Protein AF-A0A929M879-F1 (afdb_monomer_lite)

Secondary structure (DSSP, 8-state):
--TTT-S-EEEEE--TT-EEE--HHHHHHH-S-TT-EEEEE--TT-EEE-TTTEEE-TTS-PPTTEEEEEEEEEETTEEEEEEEETTSEE--

Foldseek 3Di:
DVCVVDVDEAEDEDEAQAEDEDAPVVVVVVDPDLQYAYEYHYALRAEYECPPQWDFDPVPDEDPQKTKIWGPDADPNGIYIYIYGNSYHYDD

Radius of gyration: 12.77 Å; chains: 1; bounding box: 28×33×30 Å

Structure (mmCIF, N/CA/C/O backbone):
data_AF-A0A929M879-F1
#
_entry.id   AF-A0A929M879-F1
#
loop_
_atom_site.group_PDB
_atom_site.id
_atom_site.type_symbol
_atom_site.label_atom_id
_atom_site.label_alt_id
_atom_site.label_comp_id
_atom_site.label_asym_id
_atom_site.label_entity_id
_atom_site.label_seq_id
_atom_site.pdbx_PDB_ins_code
_atom_site.Cartn_x
_atom_site.Ca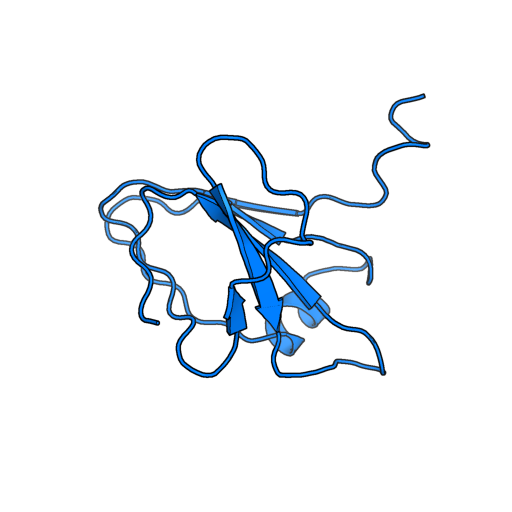rtn_y
_atom_site.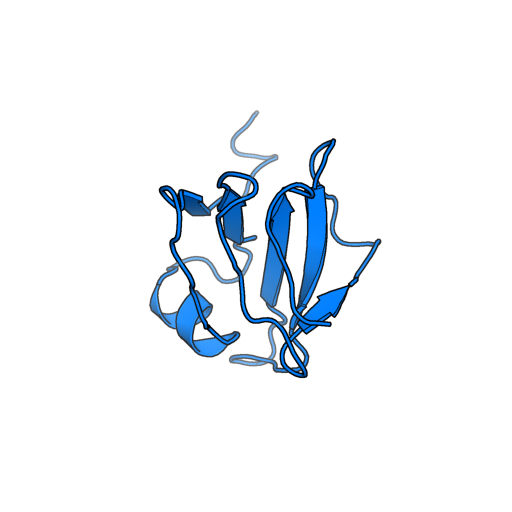Cartn_z
_atom_site.occupancy
_atom_site.B_iso_or_equiv
_atom_site.auth_seq_id
_atom_site.auth_comp_id
_atom_site.auth_asym_id
_atom_site.auth_atom_id
_atom_site.pdbx_PDB_model_num
ATOM 1 N N . ASP A 1 1 ? 11.583 22.038 -12.630 1.00 62.19 1 ASP A N 1
ATOM 2 C CA . ASP A 1 1 ? 10.169 21.982 -13.012 1.00 62.19 1 ASP A CA 1
ATOM 3 C C . ASP A 1 1 ? 9.491 20.920 -12.149 1.00 62.19 1 ASP A C 1
ATOM 5 O O . ASP A 1 1 ? 10.145 19.934 -11.822 1.00 62.19 1 ASP A O 1
ATOM 9 N N . LEU A 1 2 ? 8.265 21.148 -11.677 1.00 58.00 2 LEU A N 1
ATOM 10 C CA . LEU A 1 2 ? 7.525 20.129 -10.916 1.00 58.00 2 LEU A CA 1
ATOM 11 C C . LEU A 1 2 ? 7.124 18.971 -11.847 1.00 58.00 2 LEU A C 1
ATOM 13 O O . LEU A 1 2 ? 7.164 17.813 -11.445 1.00 58.00 2 LEU A O 1
ATOM 17 N N . ASN A 1 3 ? 6.869 19.298 -13.118 1.00 54.59 3 ASN A N 1
ATOM 18 C CA . ASN A 1 3 ? 6.472 18.363 -14.170 1.00 54.59 3 ASN A CA 1
ATOM 19 C C . ASN A 1 3 ? 7.605 17.420 -14.606 1.00 54.59 3 ASN A C 1
ATOM 21 O O . ASN A 1 3 ? 7.351 16.412 -15.247 1.00 54.59 3 ASN A O 1
ATOM 25 N N . THR A 1 4 ? 8.858 17.719 -14.245 1.00 62.81 4 THR A N 1
ATOM 26 C CA . THR A 1 4 ? 10.009 16.820 -14.460 1.00 62.81 4 THR A CA 1
ATOM 27 C C . THR A 1 4 ? 10.359 16.006 -13.211 1.00 62.81 4 THR A C 1
ATOM 29 O O . THR A 1 4 ? 11.385 15.335 -13.192 1.00 62.81 4 THR A O 1
ATOM 32 N N . LYS A 1 5 ? 9.597 16.158 -12.120 1.00 66.56 5 LYS A N 1
ATOM 33 C CA . LYS A 1 5 ? 9.862 15.528 -10.815 1.00 66.56 5 LYS A CA 1
ATOM 34 C C . LYS A 1 5 ? 8.726 14.626 -10.338 1.00 66.56 5 LYS A C 1
ATOM 36 O O . LYS A 1 5 ? 8.935 13.863 -9.402 1.00 66.56 5 LYS A O 1
ATOM 41 N N . VAL A 1 6 ? 7.540 14.748 -10.930 1.00 60.47 6 VAL A N 1
ATOM 42 C CA . VAL A 1 6 ? 6.341 14.005 -10.543 1.00 60.47 6 VAL A CA 1
ATOM 43 C C . VAL A 1 6 ? 5.704 13.443 -11.810 1.00 60.47 6 VAL A C 1
ATOM 45 O O . VAL A 1 6 ? 5.203 14.213 -12.623 1.00 60.47 6 VAL A O 1
ATOM 48 N N . GLU A 1 7 ? 5.753 12.121 -11.982 1.00 62.94 7 GLU A N 1
ATOM 49 C CA . GLU A 1 7 ? 5.212 11.441 -13.171 1.00 62.94 7 GLU A CA 1
ATOM 50 C C . GLU A 1 7 ? 3.712 11.138 -13.041 1.00 62.94 7 GLU A C 1
ATOM 52 O O . GLU A 1 7 ? 2.966 11.328 -13.998 1.00 62.94 7 GLU A O 1
ATOM 57 N N . SER A 1 8 ? 3.242 10.756 -11.852 1.00 66.44 8 SER A N 1
ATOM 58 C CA . SER A 1 8 ? 1.818 10.678 -11.508 1.00 66.44 8 SER A CA 1
ATOM 59 C C . SER A 1 8 ? 1.647 10.458 -10.006 1.00 66.44 8 SER A C 1
ATOM 61 O O . SER A 1 8 ? 2.412 9.737 -9.366 1.00 66.44 8 SER A O 1
ATOM 63 N N . ILE A 1 9 ? 0.642 11.108 -9.416 1.00 69.31 9 ILE A N 1
ATOM 64 C CA . ILE A 1 9 ? 0.201 10.828 -8.047 1.00 69.31 9 ILE A CA 1
ATOM 65 C C . ILE A 1 9 ? -1.315 10.715 -8.080 1.00 69.31 9 ILE A C 1
ATOM 67 O O . ILE A 1 9 ? -2.006 11.702 -8.334 1.00 69.31 9 ILE A O 1
ATOM 71 N N . GLU A 1 10 ? -1.817 9.534 -7.749 1.00 85.06 10 GLU A N 1
ATOM 72 C CA . GLU A 1 10 ? -3.230 9.316 -7.462 1.00 85.06 10 GLU A CA 1
ATOM 73 C C . GLU A 1 10 ? -3.447 9.264 -5.954 1.00 85.06 10 GLU A C 1
ATOM 75 O O . GLU A 1 10 ? -2.548 8.908 -5.185 1.00 85.06 10 GLU A O 1
ATOM 80 N N . ARG A 1 11 ? -4.640 9.660 -5.505 1.00 89.81 11 ARG A N 1
ATOM 81 C CA . ARG A 1 11 ? -4.990 9.645 -4.085 1.00 89.81 11 ARG A CA 1
ATOM 82 C C . ARG A 1 11 ? -6.402 9.131 -3.867 1.00 89.81 11 ARG A C 1
ATOM 84 O O . ARG A 1 11 ? -7.341 9.653 -4.460 1.00 89.81 11 ARG A O 1
ATOM 91 N N . ILE A 1 12 ? -6.542 8.215 -2.914 1.00 92.00 12 ILE A N 1
ATOM 92 C CA . ILE A 1 12 ? -7.821 7.890 -2.281 1.00 92.00 12 ILE A CA 1
ATOM 93 C C . ILE A 1 12 ? -7.867 8.566 -0.910 1.00 92.00 12 ILE A C 1
ATOM 95 O O . ILE A 1 12 ? -6.923 8.473 -0.125 1.00 92.00 12 ILE A O 1
ATOM 99 N N . GLU A 1 13 ? -8.974 9.252 -0.637 1.00 95.44 13 GLU A N 1
ATOM 100 C CA . GLU A 1 13 ? -9.268 9.858 0.661 1.00 95.44 13 GLU A CA 1
ATOM 101 C C . GLU A 1 13 ? -10.397 9.065 1.330 1.00 95.44 13 GLU A C 1
ATOM 103 O O . GLU A 1 13 ? -11.559 9.138 0.916 1.00 95.44 13 GLU A O 1
ATOM 108 N N . LEU A 1 14 ? -10.049 8.285 2.350 1.00 96.31 14 LEU A N 1
ATOM 109 C CA . LEU A 1 14 ? -10.995 7.531 3.160 1.00 96.31 14 LEU A CA 1
ATOM 110 C C . LEU A 1 14 ? -11.684 8.460 4.160 1.00 96.31 14 LEU A C 1
ATOM 112 O O . LEU A 1 14 ? -11.065 9.330 4.769 1.00 96.31 14 LEU A O 1
ATOM 116 N N . LYS A 1 15 ? -12.989 8.260 4.341 1.00 93.56 15 LYS A N 1
ATOM 117 C CA . LYS A 1 15 ? -13.792 8.960 5.355 1.00 93.56 15 LYS A CA 1
ATOM 118 C C . LYS A 1 15 ? -14.126 7.989 6.483 1.00 93.56 15 LYS A C 1
ATOM 120 O O . LYS A 1 15 ? -14.216 6.795 6.222 1.00 93.56 15 LYS A O 1
ATOM 125 N N . GLY A 1 16 ? -14.317 8.487 7.704 1.00 90.00 16 GLY A N 1
ATOM 126 C CA . GLY A 1 16 ? -14.403 7.671 8.923 1.00 90.00 16 GLY A CA 1
ATOM 127 C C . GLY A 1 16 ? -15.148 6.333 8.806 1.00 90.00 16 GLY A C 1
ATOM 128 O O . GLY A 1 16 ? -16.184 6.227 8.149 1.00 90.00 16 GLY A O 1
ATOM 129 N N . ASN A 1 17 ? -14.603 5.313 9.468 1.00 94.38 17 ASN A N 1
ATOM 130 C CA . ASN A 1 17 ? -15.029 3.909 9.443 1.00 94.38 17 ASN A CA 1
ATOM 131 C C . ASN A 1 17 ? -15.060 3.252 8.048 1.00 94.38 17 ASN A C 1
ATOM 133 O O . ASN A 1 17 ? -15.718 2.226 7.876 1.00 94.38 17 ASN A O 1
ATOM 137 N N . SER A 1 18 ? -14.381 3.815 7.043 1.00 96.19 18 SER A N 1
ATOM 138 C CA . SER A 1 18 ? -14.242 3.153 5.741 1.00 96.19 18 SER A CA 1
ATOM 139 C C . SER A 1 18 ? -13.241 2.005 5.812 1.00 96.19 18 SER A C 1
ATOM 141 O O . SER A 1 18 ? -12.164 2.145 6.389 1.00 96.19 18 SER A O 1
ATOM 143 N N . GLU A 1 19 ? -13.568 0.904 5.143 1.00 95.69 19 GLU A N 1
ATOM 144 C CA . GLU A 1 19 ? -12.642 -0.187 4.852 1.00 95.69 19 GLU A CA 1
ATOM 145 C C . GLU A 1 19 ? -12.543 -0.355 3.337 1.00 95.69 19 GLU A C 1
ATOM 147 O O . GLU A 1 19 ? -13.564 -0.390 2.646 1.00 95.69 19 GLU A O 1
ATOM 152 N N . ILE A 1 20 ? -11.319 -0.463 2.822 1.00 94.81 20 ILE A N 1
ATOM 153 C CA . ILE A 1 20 ? -11.071 -0.777 1.413 1.00 94.81 20 ILE A CA 1
ATOM 154 C C . ILE A 1 20 ? -10.182 -2.005 1.277 1.00 94.81 20 ILE A C 1
ATOM 156 O O . ILE A 1 20 ? -9.315 -2.263 2.113 1.00 94.81 20 ILE A O 1
ATOM 160 N N . LYS A 1 21 ? -10.411 -2.747 0.194 1.00 94.12 21 LYS A N 1
ATOM 161 C CA . LYS A 1 21 ? -9.640 -3.924 -0.205 1.00 94.12 21 LYS A CA 1
ATOM 162 C C . LYS A 1 21 ? -9.372 -3.818 -1.693 1.00 94.12 21 LYS A C 1
ATOM 164 O O . LYS A 1 21 ? -10.299 -3.510 -2.440 1.00 94.12 21 LYS A O 1
ATOM 169 N N . PHE A 1 22 ? -8.134 -4.046 -2.096 1.00 92.62 22 PHE A N 1
ATOM 170 C CA . PHE A 1 22 ? -7.728 -3.958 -3.492 1.00 92.62 22 PHE A CA 1
ATOM 171 C C . PHE A 1 22 ? -6.425 -4.728 -3.716 1.00 92.62 22 PHE A C 1
ATOM 173 O O . PHE A 1 22 ? -5.643 -4.957 -2.786 1.00 92.62 22 PHE A O 1
ATOM 180 N N . ASP A 1 23 ? -6.182 -5.109 -4.964 1.00 92.19 23 ASP A N 1
ATOM 181 C CA . ASP A 1 23 ? -4.903 -5.640 -5.422 1.00 92.19 23 ASP A CA 1
ATOM 182 C C . ASP A 1 23 ? -4.274 -4.761 -6.518 1.00 92.19 23 ASP A C 1
ATOM 184 O O . ASP A 1 23 ? -4.782 -3.693 -6.867 1.00 92.19 23 ASP A O 1
ATOM 188 N N . ALA A 1 24 ? -3.118 -5.176 -7.041 1.00 90.81 24 ALA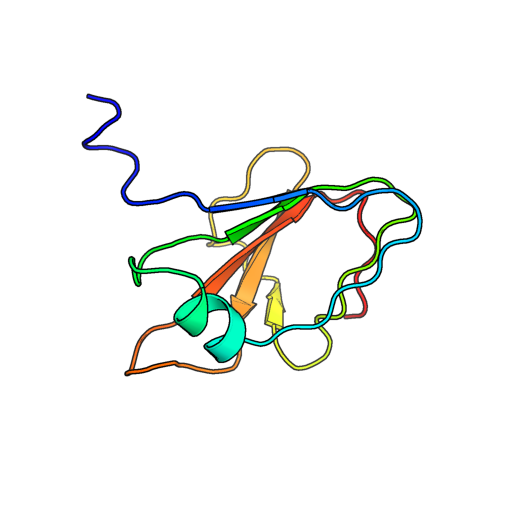 A N 1
ATOM 189 C CA . ALA A 1 24 ? -2.412 -4.417 -8.070 1.00 90.81 24 ALA A CA 1
ATOM 190 C C . ALA A 1 24 ? -3.228 -4.224 -9.363 1.00 90.81 24 ALA A C 1
ATOM 192 O O . ALA A 1 24 ? -3.031 -3.227 -10.058 1.00 90.81 24 ALA A O 1
ATOM 193 N N . LYS A 1 25 ? -4.139 -5.148 -9.705 1.00 90.56 25 LYS A N 1
ATOM 194 C CA . LYS A 1 25 ? -4.962 -5.047 -10.920 1.00 90.56 25 LYS A CA 1
ATOM 195 C C . LYS A 1 25 ? -6.044 -3.993 -10.771 1.00 90.56 25 LYS A C 1
ATOM 197 O O . LYS A 1 25 ? -6.322 -3.304 -11.748 1.00 90.56 25 LYS A O 1
ATOM 202 N N . ASP A 1 26 ? -6.612 -3.850 -9.577 1.00 91.25 26 ASP A N 1
ATOM 203 C CA . ASP A 1 26 ? -7.583 -2.792 -9.293 1.00 91.25 26 ASP A CA 1
ATOM 204 C C . ASP A 1 26 ? -6.948 -1.412 -9.504 1.00 91.25 26 ASP A C 1
ATOM 206 O O . ASP A 1 26 ? -7.516 -0.573 -10.198 1.00 91.25 26 ASP A O 1
ATOM 210 N N . ILE A 1 27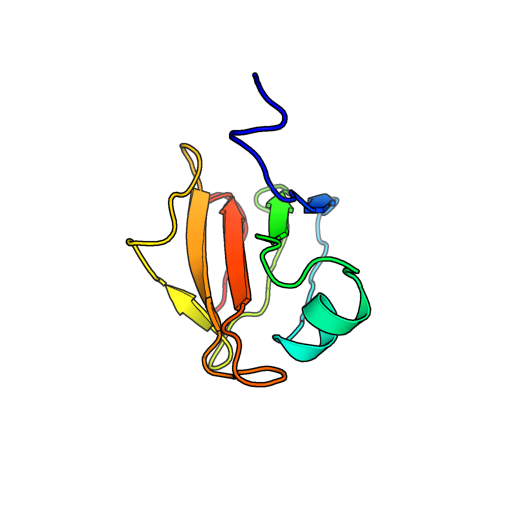 ? -5.724 -1.207 -8.996 1.00 87.31 27 ILE A N 1
ATOM 211 C CA . ILE A 1 27 ? -4.992 0.056 -9.181 1.00 87.31 27 ILE A CA 1
ATOM 212 C C . ILE A 1 27 ? -4.698 0.303 -10.658 1.00 87.31 27 ILE A C 1
ATOM 214 O O . ILE A 1 27 ? -4.959 1.389 -11.171 1.00 87.31 27 ILE A O 1
ATOM 218 N N . PHE A 1 28 ? -4.224 -0.723 -11.365 1.00 86.25 28 PHE A N 1
ATOM 219 C CA . PHE A 1 28 ? -3.954 -0.631 -12.796 1.00 86.25 28 PHE A CA 1
ATOM 220 C C . PHE A 1 28 ? -5.203 -0.282 -13.616 1.00 86.25 28 PHE A C 1
ATOM 222 O O . PHE A 1 28 ? -5.116 0.449 -14.594 1.00 86.25 28 PHE A O 1
ATOM 229 N N . ALA A 1 29 ? -6.372 -0.802 -13.239 1.00 86.44 29 ALA A N 1
ATOM 230 C CA . ALA A 1 29 ? -7.626 -0.510 -13.930 1.00 86.44 29 ALA A CA 1
ATOM 231 C C . ALA A 1 29 ? -8.126 0.928 -13.697 1.00 86.44 29 ALA A C 1
ATOM 233 O O . ALA A 1 29 ? -8.963 1.408 -14.462 1.00 86.44 29 ALA A O 1
ATOM 234 N N . MET A 1 30 ? -7.643 1.599 -12.647 1.00 82.31 30 MET A N 1
ATOM 235 C CA . MET A 1 30 ? -8.037 2.960 -12.275 1.00 82.31 30 MET A CA 1
ATOM 236 C C . MET A 1 30 ? -7.111 4.041 -12.847 1.00 82.31 30 MET A C 1
ATOM 238 O O . MET A 1 30 ? -7.570 5.166 -13.042 1.00 82.31 30 MET A O 1
ATOM 242 N N . THR A 1 31 ? -5.851 3.700 -13.129 1.00 78.12 31 THR A N 1
ATOM 243 C CA . THR A 1 31 ? -4.825 4.639 -13.601 1.00 78.12 31 THR A CA 1
ATOM 244 C C . THR A 1 31 ? -4.518 4.468 -15.088 1.00 78.12 31 THR A C 1
ATOM 246 O O . THR A 1 31 ? -4.503 3.358 -15.616 1.00 78.12 31 THR A O 1
ATOM 249 N N . ASP A 1 32 ? -4.226 5.568 -15.780 1.00 73.44 32 ASP A N 1
ATOM 250 C CA . ASP A 1 32 ? -3.653 5.552 -17.132 1.00 73.44 32 ASP A CA 1
ATOM 251 C C . ASP A 1 32 ? -2.115 5.609 -17.122 1.00 73.44 32 ASP A C 1
ATOM 253 O O . ASP A 1 32 ? -1.484 5.468 -18.174 1.00 73.44 32 ASP A O 1
ATOM 257 N N . ASN A 1 33 ? -1.502 5.764 -15.941 1.00 78.12 33 ASN A N 1
ATOM 258 C CA . ASN A 1 33 ? -0.059 5.811 -15.765 1.00 78.12 33 ASN A CA 1
ATOM 259 C C . ASN A 1 33 ? 0.437 4.655 -14.892 1.00 78.12 33 ASN A C 1
ATOM 261 O O . ASN A 1 33 ? 0.150 4.528 -13.706 1.00 78.12 33 ASN A O 1
ATOM 265 N N . ILE A 1 34 ? 1.269 3.827 -15.502 1.00 70.62 34 ILE A N 1
ATOM 266 C CA . ILE A 1 34 ? 1.807 2.614 -14.902 1.00 70.62 34 ILE A CA 1
ATOM 267 C C . ILE A 1 34 ? 2.843 2.867 -13.789 1.00 70.62 34 ILE A C 1
ATOM 269 O O . ILE A 1 34 ? 3.060 1.996 -12.952 1.00 70.62 34 ILE A O 1
ATOM 273 N N . ASN A 1 35 ? 3.421 4.073 -13.734 1.00 76.69 35 ASN A N 1
ATOM 274 C CA . ASN A 1 35 ? 4.353 4.505 -12.687 1.00 76.69 35 ASN A CA 1
ATOM 275 C C . ASN A 1 35 ? 3.637 5.157 -11.487 1.00 76.69 35 ASN A C 1
ATOM 277 O O . ASN A 1 35 ? 4.291 5.692 -10.588 1.00 76.69 35 ASN A O 1
ATOM 281 N N . THR A 1 36 ? 2.301 5.154 -11.467 1.00 79.00 36 THR A N 1
ATOM 282 C CA . THR A 1 36 ? 1.514 5.779 -10.403 1.00 79.00 36 THR A CA 1
ATOM 283 C C . THR A 1 36 ? 1.770 5.124 -9.055 1.00 79.00 36 THR A C 1
ATOM 285 O O . THR A 1 36 ? 1.516 3.939 -8.850 1.00 79.00 36 THR A O 1
ATOM 288 N N . ILE A 1 37 ? 2.197 5.946 -8.096 1.00 87.56 37 ILE A N 1
ATOM 289 C CA . ILE A 1 37 ? 2.152 5.602 -6.678 1.00 87.56 37 ILE A CA 1
ATOM 290 C C . ILE A 1 37 ? 0.801 6.061 -6.139 1.00 87.56 37 ILE A C 1
ATOM 292 O O . ILE A 1 37 ? 0.532 7.266 -6.053 1.00 87.56 37 ILE A O 1
ATOM 296 N N . LEU A 1 38 ? -0.045 5.107 -5.750 1.00 91.31 38 LEU A N 1
ATOM 297 C CA . LEU A 1 38 ? -1.318 5.428 -5.118 1.00 91.31 38 LEU A CA 1
ATOM 298 C C . LEU A 1 38 ? -1.090 5.818 -3.654 1.00 91.31 38 LEU A C 1
ATOM 300 O O . LEU A 1 38 ? -0.579 5.033 -2.854 1.00 91.31 38 LEU A O 1
ATOM 304 N N . LYS A 1 39 ? -1.514 7.028 -3.286 1.00 93.62 39 LYS A N 1
ATOM 305 C CA . LYS A 1 39 ? -1.501 7.505 -1.899 1.00 93.62 39 LYS A CA 1
ATOM 306 C C . LYS A 1 39 ? -2.862 7.282 -1.243 1.00 93.62 39 LYS A C 1
ATOM 308 O O . LYS A 1 39 ? -3.883 7.731 -1.759 1.00 93.62 39 LYS A O 1
ATOM 313 N N . ILE A 1 40 ? -2.881 6.659 -0.074 1.00 94.94 40 ILE A N 1
ATOM 314 C CA . ILE A 1 40 ? -4.098 6.382 0.688 1.00 94.94 40 ILE A CA 1
ATOM 315 C C . ILE A 1 40 ? -4.058 7.197 1.973 1.00 94.94 40 ILE A C 1
ATOM 317 O O . ILE A 1 40 ? -3.174 7.027 2.815 1.00 94.94 40 ILE A O 1
ATOM 321 N N . ARG A 1 41 ? -5.024 8.105 2.094 1.00 96.12 41 ARG A N 1
ATOM 322 C CA . ARG A 1 41 ? -5.209 8.979 3.252 1.00 96.12 41 ARG A CA 1
ATOM 323 C C . ARG A 1 41 ? -6.513 8.662 3.954 1.00 96.12 41 ARG A C 1
ATOM 325 O O . ARG A 1 41 ? -7.433 8.124 3.342 1.00 96.12 41 ARG A O 1
ATOM 332 N N . GLY A 1 42 ? -6.578 8.974 5.238 1.00 96.25 42 GLY A N 1
ATOM 333 C CA . GLY A 1 42 ? -7.737 8.657 6.063 1.00 96.25 42 GLY A CA 1
ATOM 334 C C . GLY A 1 42 ? -7.530 9.054 7.513 1.00 96.25 42 GLY A C 1
ATOM 335 O O . GLY A 1 42 ? -6.611 9.794 7.851 1.00 96.25 42 GLY A O 1
ATOM 336 N N . ASP A 1 43 ? -8.382 8.569 8.400 1.00 96.00 43 ASP A N 1
ATOM 337 C CA . ASP A 1 43 ? -8.241 8.756 9.846 1.00 96.00 43 ASP A CA 1
ATOM 338 C C . ASP A 1 43 ? -7.945 7.426 10.558 1.00 96.00 43 ASP A C 1
ATOM 340 O O . ASP A 1 43 ? -7.849 6.374 9.929 1.00 96.00 43 ASP A O 1
ATOM 344 N N . SER A 1 44 ? -7.810 7.459 11.886 1.00 96.56 44 SER A N 1
ATOM 345 C CA . SER A 1 44 ? -7.529 6.261 12.689 1.00 96.56 44 SER A CA 1
ATOM 346 C C . SER A 1 44 ? -8.671 5.249 12.767 1.00 96.56 44 SER A C 1
ATOM 348 O O . SER A 1 44 ? -8.499 4.158 13.312 1.00 96.56 44 SER A O 1
ATOM 350 N N . THR A 1 45 ? -9.839 5.593 12.223 1.00 96.88 45 THR A N 1
ATOM 351 C CA . THR A 1 45 ? -10.982 4.685 12.083 1.00 96.88 45 THR A CA 1
ATOM 352 C C . THR A 1 45 ? -11.039 4.037 10.702 1.00 96.88 45 THR A C 1
ATOM 354 O O . THR A 1 45 ? -11.860 3.155 10.469 1.00 96.88 45 THR A O 1
ATOM 357 N N . SER A 1 46 ? -10.172 4.467 9.783 1.00 97.94 46 SER A N 1
ATOM 358 C CA . SER A 1 46 ? -10.070 3.915 8.438 1.00 97.94 46 SER A CA 1
ATOM 359 C C . SER A 1 46 ? -9.239 2.633 8.447 1.00 97.94 46 SER A C 1
ATOM 361 O O . SER A 1 46 ? -8.272 2.515 9.207 1.00 97.94 46 SER A O 1
ATOM 363 N N . LYS A 1 47 ? -9.592 1.691 7.572 1.00 97.38 47 LYS A N 1
ATOM 364 C CA . LYS A 1 47 ? -8.893 0.417 7.413 1.00 97.38 47 LYS A CA 1
ATOM 365 C C . LYS A 1 47 ? -8.552 0.144 5.948 1.00 97.38 47 LYS A C 1
ATOM 367 O O . LYS A 1 47 ? -9.371 0.362 5.056 1.00 97.38 47 LYS A O 1
ATOM 372 N N . VAL A 1 48 ? -7.353 -0.374 5.712 1.00 96.56 48 VAL A N 1
ATOM 373 C CA . VAL A 1 48 ? -6.934 -0.902 4.413 1.00 96.56 48 VAL A CA 1
ATOM 374 C C . VAL A 1 48 ? -6.530 -2.357 4.601 1.00 96.56 48 VAL A C 1
ATOM 376 O O . VAL A 1 48 ? -5.627 -2.648 5.385 1.00 96.56 48 VAL A O 1
ATOM 379 N N . ASP A 1 49 ? -7.219 -3.256 3.901 1.00 95.25 49 ASP A N 1
ATOM 380 C CA . ASP A 1 49 ? -6.869 -4.675 3.881 1.00 95.25 49 ASP A CA 1
ATOM 381 C C . ASP A 1 49 ? -5.701 -4.886 2.912 1.00 95.25 49 ASP A C 1
ATOM 383 O O . ASP A 1 49 ? -5.851 -4.683 1.702 1.00 95.25 49 ASP A O 1
ATOM 387 N N . ILE A 1 50 ? -4.531 -5.235 3.448 1.00 94.38 50 ILE A N 1
ATOM 388 C CA . ILE A 1 50 ? -3.305 -5.448 2.666 1.00 94.38 50 ILE A CA 1
ATOM 389 C C . ILE A 1 50 ? -2.747 -6.869 2.783 1.00 94.38 50 ILE A C 1
ATOM 391 O O . ILE A 1 50 ? -1.754 -7.207 2.123 1.00 94.38 50 ILE A O 1
ATOM 395 N N . LYS A 1 51 ? -3.382 -7.716 3.598 1.00 92.50 51 LYS A N 1
ATOM 396 C CA . LYS A 1 51 ? -2.848 -9.012 4.002 1.00 92.50 51 LYS A CA 1
ATOM 397 C C . LYS A 1 51 ? -2.518 -9.918 2.823 1.00 92.50 51 LYS A C 1
ATOM 399 O O . LYS A 1 51 ? -3.378 -10.279 2.023 1.00 92.50 51 LYS A O 1
ATOM 404 N N . GLY A 1 52 ? -1.259 -10.348 2.735 1.00 91.88 52 GLY A N 1
ATOM 405 C CA . GLY A 1 52 ? -0.795 -11.286 1.704 1.00 91.88 52 GLY A CA 1
ATOM 406 C C . GLY A 1 52 ? -0.813 -10.736 0.271 1.00 91.88 52 GLY A C 1
ATOM 407 O O . GLY A 1 52 ? -0.398 -11.440 -0.649 1.00 91.88 52 GLY A O 1
ATOM 408 N N . LYS A 1 53 ? -1.247 -9.488 0.066 1.00 93.81 53 LYS A N 1
ATOM 409 C CA . LYS A 1 53 ? -1.280 -8.799 -1.233 1.00 93.81 53 LYS A CA 1
ATOM 410 C C . LYS A 1 53 ? -0.151 -7.794 -1.390 1.00 93.81 53 LYS A C 1
ATOM 412 O O . LYS A 1 53 ? 0.334 -7.590 -2.502 1.00 93.81 53 LYS A O 1
ATOM 417 N N . TRP A 1 54 ? 0.282 -7.220 -0.278 1.00 95.81 54 TRP A N 1
ATOM 418 C CA . TRP A 1 54 ? 1.322 -6.208 -0.229 1.00 95.81 54 TRP A CA 1
ATOM 419 C C . TRP A 1 54 ? 2.335 -6.562 0.855 1.00 95.81 54 TRP A C 1
ATOM 421 O O . TRP A 1 54 ? 2.011 -7.256 1.821 1.00 95.81 54 TRP A O 1
ATOM 431 N N . TYR A 1 55 ? 3.555 -6.065 0.703 1.00 95.62 55 TYR A N 1
ATOM 432 C CA . TYR A 1 55 ? 4.576 -6.100 1.741 1.00 95.62 55 TYR A CA 1
ATOM 433 C C . TYR A 1 55 ? 5.096 -4.686 1.997 1.00 95.62 55 TYR A C 1
ATOM 435 O O . TYR A 1 55 ? 5.153 -3.865 1.081 1.00 95.62 55 TYR A O 1
ATOM 443 N N . GLU A 1 56 ? 5.430 -4.385 3.254 1.00 95.44 56 GLU A N 1
ATOM 444 C CA . GLU A 1 56 ? 6.044 -3.102 3.615 1.00 95.44 56 GLU A CA 1
ATOM 445 C C . GLU A 1 56 ? 7.414 -2.990 2.930 1.00 95.44 56 GLU A C 1
ATOM 447 O O . GLU A 1 56 ? 8.241 -3.898 3.028 1.00 95.44 56 GLU A O 1
ATOM 452 N N . ASP A 1 57 ? 7.644 -1.884 2.222 1.00 95.12 57 ASP A N 1
ATOM 453 C CA . ASP A 1 57 ? 8.834 -1.650 1.407 1.00 95.12 57 ASP A CA 1
ATOM 454 C C . ASP A 1 57 ? 9.400 -0.261 1.708 1.00 95.12 57 ASP A C 1
ATOM 456 O O . ASP A 1 57 ? 8.865 0.767 1.292 1.00 95.12 57 ASP A O 1
ATOM 460 N N . SER A 1 58 ? 10.515 -0.230 2.439 1.00 91.44 58 SER A N 1
ATOM 461 C CA . SER A 1 58 ? 11.171 1.010 2.859 1.00 91.44 58 SER A CA 1
ATOM 462 C C . SER A 1 58 ? 11.879 1.757 1.726 1.00 91.44 58 SER A C 1
ATOM 464 O O . SER A 1 58 ? 12.321 2.888 1.930 1.00 91.44 58 SER A O 1
ATOM 466 N N . THR A 1 59 ? 12.004 1.153 0.539 1.00 90.31 59 THR A N 1
ATOM 467 C CA . THR A 1 59 ? 12.579 1.814 -0.641 1.00 90.31 59 THR A CA 1
ATOM 468 C C . THR A 1 59 ? 11.559 2.680 -1.375 1.00 90.31 59 THR A C 1
ATOM 470 O O . THR A 1 59 ? 11.939 3.615 -2.085 1.00 90.31 59 THR A O 1
ATOM 473 N N . VAL A 1 60 ? 10.264 2.432 -1.154 1.00 90.31 60 VAL A N 1
ATOM 474 C CA . VAL A 1 60 ? 9.188 3.308 -1.612 1.00 90.31 60 VAL A CA 1
ATOM 475 C C . VAL A 1 60 ? 9.236 4.578 -0.770 1.00 90.31 60 VAL A C 1
ATOM 477 O O . VAL A 1 60 ? 8.965 4.562 0.429 1.00 90.31 60 VAL A O 1
ATOM 480 N N . ASN A 1 61 ? 9.615 5.688 -1.403 1.00 84.12 61 ASN A N 1
ATOM 481 C CA . ASN A 1 61 ? 9.810 6.974 -0.738 1.00 84.12 61 ASN A CA 1
ATOM 482 C C . ASN A 1 61 ? 8.474 7.535 -0.217 1.00 84.12 61 ASN A C 1
ATOM 484 O O . ASN A 1 61 ? 7.753 8.233 -0.935 1.00 84.12 61 ASN A O 1
ATOM 488 N N . ALA A 1 62 ? 8.133 7.177 1.018 1.00 83.19 62 ALA A N 1
ATOM 489 C CA . ALA A 1 62 ? 6.909 7.593 1.680 1.00 83.19 62 ALA A CA 1
ATOM 490 C C . ALA A 1 62 ? 7.019 9.020 2.238 1.00 83.19 62 ALA A C 1
ATOM 492 O O . ALA A 1 62 ? 8.075 9.458 2.698 1.00 83.19 62 ALA A O 1
ATOM 493 N N . ASP A 1 63 ? 5.896 9.743 2.221 1.00 84.25 63 ASP A N 1
ATOM 494 C CA . ASP A 1 63 ? 5.786 11.030 2.909 1.00 84.25 63 ASP A CA 1
ATOM 495 C C . ASP A 1 63 ? 5.937 10.819 4.435 1.00 84.25 63 ASP A C 1
ATOM 497 O O . ASP A 1 63 ? 5.652 9.743 4.960 1.00 84.25 63 ASP A O 1
ATOM 501 N N . PHE A 1 64 ? 6.345 11.855 5.178 1.00 89.06 64 PHE A N 1
ATOM 502 C CA . PHE A 1 64 ? 6.398 11.788 6.645 1.00 89.06 64 PHE A CA 1
ATOM 503 C C . PHE A 1 64 ? 5.036 11.383 7.243 1.00 89.06 64 PHE A C 1
ATOM 505 O O . PHE A 1 64 ? 4.011 11.974 6.899 1.00 89.06 64 PHE A O 1
ATOM 512 N N . GLY A 1 65 ? 5.036 10.416 8.168 1.00 94.44 65 GLY A N 1
ATOM 513 C CA . GLY A 1 65 ? 3.815 9.872 8.777 1.00 94.44 65 GLY A CA 1
ATOM 514 C C . GLY A 1 65 ? 3.058 8.893 7.874 1.00 94.44 65 GLY A C 1
ATOM 515 O O . GLY A 1 65 ? 1.832 8.795 7.962 1.00 94.44 65 GLY A O 1
ATOM 516 N N . SER A 1 66 ? 3.755 8.244 6.942 1.00 96.00 66 SER A N 1
ATOM 517 C CA . SER A 1 66 ? 3.219 7.211 6.059 1.00 96.00 66 SER A CA 1
ATOM 518 C C . SER A 1 66 ? 4.233 6.090 5.848 1.00 96.00 66 SER A C 1
ATOM 520 O O . SER A 1 66 ? 5.444 6.289 5.977 1.00 96.00 66 SER A O 1
ATOM 522 N N . 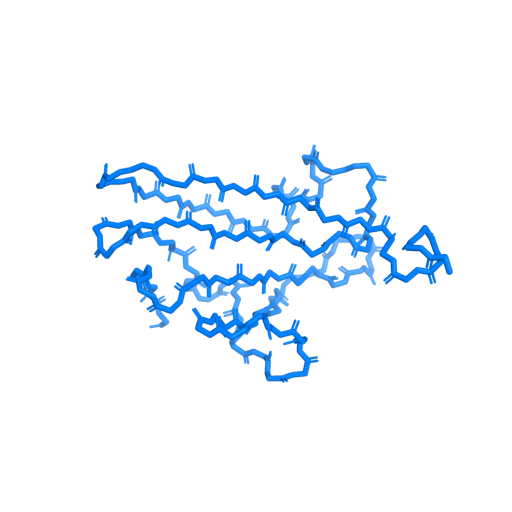LYS A 1 67 ? 3.731 4.936 5.414 1.00 96.12 67 LYS A N 1
ATOM 523 C CA . LYS A 1 67 ? 4.518 3.767 5.018 1.00 96.12 67 LYS A CA 1
ATOM 524 C C . LYS A 1 67 ? 4.345 3.450 3.544 1.00 96.12 67 LYS A C 1
ATOM 526 O O . LYS A 1 67 ? 3.250 3.583 2.997 1.00 96.12 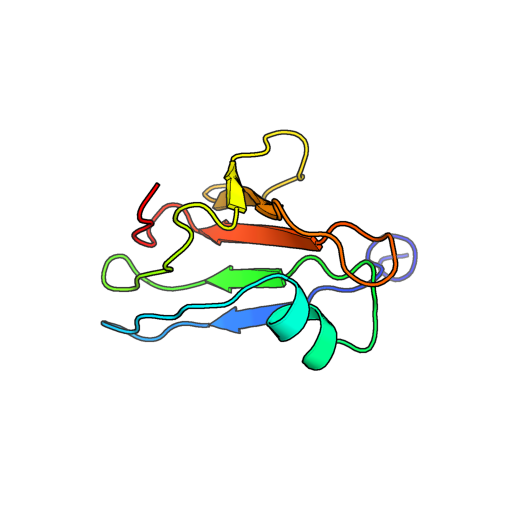67 LYS A O 1
ATOM 531 N N . GLY A 1 68 ? 5.438 3.024 2.924 1.00 95.38 68 GLY A N 1
ATOM 532 C CA . GLY A 1 68 ? 5.464 2.517 1.561 1.00 95.38 68 GLY A CA 1
ATOM 533 C C . GLY A 1 68 ? 5.239 1.009 1.527 1.00 95.38 68 GLY A C 1
ATOM 534 O O . GLY A 1 68 ? 5.725 0.281 2.393 1.00 95.38 68 GLY A O 1
ATOM 535 N N . TYR A 1 69 ? 4.501 0.543 0.526 1.00 95.69 69 TYR A N 1
ATOM 536 C CA . TYR A 1 69 ? 4.260 -0.874 0.296 1.00 95.69 69 TYR A CA 1
ATOM 537 C C . TYR A 1 69 ? 4.389 -1.199 -1.183 1.00 95.69 69 TYR A C 1
ATOM 539 O O . TYR A 1 69 ? 4.086 -0.379 -2.054 1.00 95.69 69 TYR A O 1
ATOM 547 N N . THR A 1 70 ? 4.779 -2.436 -1.444 1.00 95.06 70 THR A N 1
ATOM 548 C CA . THR A 1 70 ? 4.942 -2.978 -2.786 1.00 95.06 70 THR A CA 1
ATOM 549 C C . THR A 1 70 ? 4.052 -4.203 -2.947 1.00 95.06 70 THR A C 1
ATOM 551 O O . THR A 1 70 ? 3.871 -4.983 -2.009 1.00 95.06 70 THR A O 1
ATOM 554 N N . SER A 1 71 ? 3.429 -4.350 -4.118 1.00 95.00 71 SER A N 1
ATOM 555 C CA . SER A 1 71 ? 2.567 -5.501 -4.384 1.00 95.00 71 SER A CA 1
ATOM 556 C C . SER A 1 71 ? 3.373 -6.798 -4.480 1.00 95.00 71 SER A C 1
ATOM 558 O O . SER A 1 71 ? 4.468 -6.820 -5.038 1.00 95.00 71 SER A O 1
ATOM 560 N N . ASN A 1 72 ? 2.795 -7.895 -3.988 1.00 95.12 72 ASN A N 1
ATOM 561 C CA . ASN A 1 72 ? 3.284 -9.249 -4.263 1.00 95.12 72 ASN A CA 1
ATOM 562 C C . ASN A 1 72 ? 3.016 -9.683 -5.715 1.00 95.12 72 ASN A C 1
ATOM 564 O O . ASN A 1 72 ? 3.648 -10.618 -6.205 1.00 95.12 72 ASN A O 1
ATOM 568 N N . ASP A 1 73 ? 2.069 -9.026 -6.387 1.00 92.44 73 ASP A N 1
ATOM 569 C CA . ASP A 1 73 ? 1.681 -9.303 -7.762 1.00 92.44 73 ASP A CA 1
ATOM 570 C C . ASP A 1 73 ? 2.341 -8.304 -8.729 1.00 92.44 73 ASP A C 1
ATOM 572 O O . ASP A 1 73 ? 2.695 -7.180 -8.372 1.00 92.44 73 ASP A O 1
ATOM 576 N N . THR A 1 74 ? 2.465 -8.704 -9.996 1.00 90.56 74 THR A N 1
ATOM 577 C CA . THR A 1 74 ? 2.843 -7.797 -11.090 1.00 90.56 74 THR A CA 1
ATOM 578 C C . THR A 1 74 ? 1.717 -7.718 -12.112 1.00 90.56 74 THR A C 1
ATOM 580 O O . THR A 1 74 ? 1.002 -8.695 -12.354 1.00 90.56 74 THR A O 1
ATOM 583 N N . VAL A 1 75 ? 1.563 -6.554 -12.741 1.00 87.94 75 VAL A N 1
ATOM 584 C CA . VAL A 1 75 ? 0.591 -6.326 -13.816 1.00 87.94 75 VAL A CA 1
ATOM 585 C C . VAL A 1 75 ? 1.358 -5.880 -15.051 1.00 87.94 75 VAL A C 1
ATOM 587 O O . VAL A 1 75 ? 2.091 -4.899 -15.013 1.00 87.94 75 VAL A O 1
ATOM 590 N N . ASN A 1 76 ? 1.245 -6.636 -16.148 1.00 87.69 76 ASN A N 1
ATOM 591 C CA . ASN A 1 76 ? 1.991 -6.390 -17.392 1.00 87.69 76 ASN A CA 1
ATOM 592 C C . ASN A 1 76 ? 3.519 -6.274 -17.195 1.00 87.69 76 ASN A C 1
ATOM 594 O O . ASN A 1 76 ? 4.187 -5.503 -17.880 1.00 87.69 76 ASN A O 1
ATOM 598 N N . GLY A 1 77 ? 4.070 -7.045 -16.251 1.00 86.94 77 GLY A N 1
ATOM 599 C CA . GLY A 1 77 ? 5.498 -7.028 -15.921 1.00 86.94 77 GLY A CA 1
ATOM 600 C C . GLY A 1 77 ? 5.939 -5.838 -15.066 1.00 86.94 77 GLY A C 1
ATOM 601 O O . GLY A 1 77 ? 7.138 -5.662 -14.873 1.00 86.94 77 GLY A O 1
ATOM 602 N N . GLN A 1 78 ? 4.997 -5.038 -14.558 1.00 86.94 78 GLN A N 1
ATOM 603 C CA . GLN A 1 78 ? 5.276 -3.897 -13.693 1.00 86.94 78 GLN A CA 1
ATOM 604 C C . GLN A 1 78 ? 4.780 -4.134 -12.273 1.00 86.94 78 GLN A C 1
ATOM 606 O O . GLN A 1 78 ? 3.752 -4.780 -12.045 1.00 86.94 78 GLN A O 1
ATOM 611 N N . THR A 1 79 ? 5.548 -3.611 -11.327 1.00 90.06 79 THR A N 1
ATOM 612 C CA . THR A 1 79 ? 5.256 -3.665 -9.900 1.00 90.06 79 THR A CA 1
ATOM 613 C C . THR A 1 79 ? 4.496 -2.410 -9.495 1.00 90.06 79 THR A C 1
ATOM 615 O O . THR A 1 79 ? 4.842 -1.312 -9.920 1.00 90.06 79 THR A O 1
ATOM 618 N N . VAL A 1 80 ? 3.473 -2.570 -8.656 1.00 91.38 80 VAL A N 1
ATOM 619 C CA . VAL A 1 80 ? 2.683 -1.448 -8.138 1.00 91.38 80 VAL A CA 1
ATOM 620 C C . VAL A 1 80 ? 3.160 -1.086 -6.738 1.00 91.38 80 VAL A C 1
ATOM 622 O O . VAL A 1 80 ? 3.357 -1.967 -5.895 1.00 91.38 80 VAL A O 1
ATOM 625 N N . HIS A 1 81 ? 3.295 0.216 -6.491 1.00 93.19 81 HIS A N 1
ATOM 626 C CA . HIS A 1 81 ? 3.644 0.772 -5.190 1.00 93.19 81 HIS A CA 1
ATOM 627 C C . HIS A 1 81 ? 2.491 1.603 -4.632 1.00 93.19 81 HIS A C 1
ATOM 629 O O . HIS A 1 81 ? 1.820 2.339 -5.361 1.00 93.19 81 HIS A O 1
ATOM 635 N N . ILE A 1 82 ? 2.293 1.521 -3.320 1.00 93.81 82 ILE A N 1
ATOM 636 C CA . ILE A 1 82 ? 1.321 2.338 -2.594 1.00 93.81 82 ILE A CA 1
ATOM 637 C C . ILE A 1 82 ? 1.976 2.993 -1.382 1.00 93.81 82 ILE A C 1
ATOM 639 O O . ILE A 1 82 ? 2.976 2.510 -0.853 1.00 93.81 82 ILE A O 1
ATOM 643 N N . ILE A 1 83 ? 1.390 4.096 -0.930 1.00 95.69 83 ILE A N 1
ATOM 644 C CA . ILE A 1 83 ? 1.756 4.766 0.318 1.00 95.69 83 ILE A CA 1
ATOM 645 C C . ILE A 1 83 ? 0.494 4.901 1.168 1.00 95.69 83 ILE A C 1
ATOM 647 O O . ILE A 1 83 ? -0.517 5.401 0.678 1.00 95.69 83 ILE A O 1
ATOM 651 N N . ILE A 1 84 ? 0.555 4.496 2.435 1.00 96.44 84 ILE A N 1
ATOM 652 C CA . ILE A 1 84 ? -0.572 4.544 3.378 1.00 96.44 84 ILE A CA 1
ATOM 653 C C . ILE A 1 84 ? -0.174 5.400 4.584 1.00 96.44 84 ILE A C 1
ATOM 655 O O . ILE A 1 84 ? 0.897 5.191 5.149 1.00 96.44 84 ILE A O 1
ATOM 659 N N . GLU A 1 85 ? -1.017 6.355 4.989 1.00 97.00 85 GLU A N 1
ATOM 660 C CA . GLU A 1 85 ? -0.789 7.139 6.215 1.00 97.00 85 GLU A CA 1
ATOM 661 C C . GLU A 1 85 ? -0.775 6.243 7.470 1.00 97.00 85 GLU A C 1
ATOM 663 O O . GLU A 1 85 ? -1.678 5.431 7.661 1.00 97.00 85 GLU A O 1
ATOM 668 N N . ASP A 1 86 ? 0.187 6.448 8.377 1.00 96.06 86 ASP A N 1
ATOM 669 C CA . ASP A 1 86 ? 0.462 5.565 9.532 1.00 96.06 86 ASP A CA 1
ATOM 670 C C . ASP A 1 86 ? -0.713 5.406 10.502 1.00 96.06 86 ASP A C 1
ATOM 672 O O . ASP A 1 86 ? -0.808 4.427 11.241 1.00 96.06 86 ASP A O 1
ATOM 676 N N . LYS A 1 87 ? -1.602 6.400 10.539 1.00 95.50 87 LYS A N 1
ATOM 677 C CA . LYS A 1 87 ? -2.798 6.380 11.389 1.00 95.50 87 LYS A CA 1
ATOM 678 C C . LYS A 1 87 ? -3.846 5.378 10.903 1.00 95.50 87 LYS A C 1
ATOM 680 O O . LYS A 1 87 ? -4.677 4.982 11.710 1.00 95.50 87 LYS A O 1
ATOM 685 N N . ILE A 1 88 ? -3.835 4.995 9.625 1.00 97.12 88 ILE A N 1
ATOM 686 C CA . ILE A 1 88 ? -4.792 4.049 9.045 1.00 97.12 88 ILE A CA 1
ATOM 687 C C . ILE A 1 88 ? -4.469 2.636 9.540 1.00 97.12 88 ILE A C 1
ATOM 689 O O . ILE A 1 88 ? -3.312 2.222 9.591 1.00 97.12 88 ILE A O 1
ATOM 693 N N . GLN A 1 89 ? -5.501 1.867 9.880 1.00 96.69 89 GLN A N 1
ATOM 694 C CA . GLN A 1 89 ? -5.335 0.482 10.307 1.00 96.69 89 GLN A CA 1
ATOM 695 C C . GLN A 1 89 ? -5.013 -0.413 9.102 1.00 96.69 89 GLN A C 1
ATOM 697 O O . GLN A 1 89 ? -5.716 -0.371 8.093 1.00 96.69 89 GLN A O 1
ATOM 702 N N . THR A 1 90 ? -3.987 -1.253 9.222 1.00 94.75 90 THR A N 1
ATOM 703 C CA . THR A 1 90 ? -3.611 -2.255 8.212 1.00 94.75 90 THR A CA 1
ATOM 704 C C . THR A 1 90 ? -3.548 -3.643 8.846 1.00 94.75 90 THR A C 1
ATOM 706 O O . THR A 1 90 ? -3.167 -3.781 10.010 1.00 94.75 90 THR A O 1
ATOM 709 N N . ASP A 1 91 ? -3.953 -4.677 8.109 1.00 85.44 91 ASP A N 1
ATOM 710 C CA . ASP A 1 91 ? -3.863 -6.078 8.534 1.00 85.44 91 ASP A CA 1
ATOM 711 C C . ASP A 1 91 ? -2.673 -6.783 7.865 1.00 85.44 91 ASP A C 1
ATOM 713 O O . ASP A 1 91 ? -2.810 -7.504 6.885 1.00 85.44 91 ASP A O 1
ATOM 717 N N . LEU A 1 92 ? -1.474 -6.583 8.411 1.00 69.06 92 LEU A N 1
ATOM 718 C CA . LEU A 1 92 ? -0.291 -7.355 8.002 1.00 69.06 92 LEU A CA 1
ATOM 719 C C . LEU A 1 92 ? -0.413 -8.844 8.390 1.00 69.06 92 LEU A C 1
ATOM 721 O O . LEU A 1 92 ? -0.853 -9.151 9.525 1.00 69.06 92 LEU A O 1
#

Sequence (92 aa):
DLNTKVESIERIELKGNSEIKFDAKDIFAMTDNINTILKIRGDSTSKVDIKGKWYEDSTVNADFGSKGYTSNDTVNGQTVHIIIEDKIQTDL

pLDDT: mean 88.34, std 10.44, range [54.59, 97.94]